Protein AF-A0A4S3LYX3-F1 (afdb_monomer)

Structure (mmCIF, N/CA/C/O backbone):
data_AF-A0A4S3LYX3-F1
#
_entry.id   AF-A0A4S3LYX3-F1
#
loop_
_atom_site.group_PDB
_atom_site.id
_atom_site.type_symbol
_atom_site.label_atom_id
_atom_site.label_alt_id
_atom_site.label_comp_id
_atom_site.label_asym_id
_atom_site.label_entity_id
_atom_site.label_seq_id
_atom_site.pdbx_PDB_ins_code
_atom_site.Cartn_x
_atom_site.Cartn_y
_atom_site.Cartn_z
_atom_site.occupancy
_atom_site.B_iso_or_equiv
_atom_site.auth_seq_id
_atom_site.auth_comp_id
_atom_site.auth_asym_id
_atom_site.auth_atom_id
_atom_site.pdbx_PDB_model_num
ATOM 1 N N . MET A 1 1 ? -11.364 -20.323 -13.783 1.00 79.88 1 MET A N 1
ATOM 2 C CA . MET A 1 1 ? -10.564 -19.988 -12.584 1.00 79.88 1 MET A CA 1
ATOM 3 C C . MET A 1 1 ? -11.520 -19.953 -11.396 1.00 79.88 1 MET A C 1
ATOM 5 O O . MET A 1 1 ? -12.623 -19.454 -11.575 1.00 79.88 1 MET A O 1
ATOM 9 N N . ASN A 1 2 ? -11.174 -20.544 -10.249 1.00 91.06 2 ASN A N 1
ATOM 10 C CA . ASN A 1 2 ? -12.035 -20.536 -9.059 1.00 91.06 2 ASN A CA 1
ATOM 11 C C . ASN A 1 2 ? -11.676 -19.326 -8.183 1.00 91.06 2 ASN A C 1
ATOM 13 O O . ASN A 1 2 ? -10.608 -19.324 -7.576 1.00 91.06 2 ASN A O 1
ATOM 17 N N . LEU A 1 3 ? -12.555 -18.321 -8.121 1.00 90.62 3 LEU A N 1
ATOM 18 C CA . LEU A 1 3 ? -12.294 -17.078 -7.384 1.00 90.62 3 LEU A CA 1
ATOM 19 C C . LEU A 1 3 ? -12.044 -17.322 -5.890 1.00 90.62 3 LEU A C 1
ATOM 21 O O . LEU A 1 3 ? -11.131 -16.734 -5.330 1.00 90.62 3 LEU A O 1
ATOM 25 N N . GLY A 1 4 ? -12.750 -18.272 -5.270 1.00 90.69 4 GLY A N 1
ATOM 26 C CA . GLY A 1 4 ? -12.614 -18.559 -3.836 1.00 90.69 4 GLY A CA 1
ATOM 27 C C . GLY A 1 4 ? -11.263 -19.152 -3.414 1.00 90.69 4 GLY A C 1
ATOM 28 O O . GLY A 1 4 ? -11.018 -19.306 -2.224 1.00 90.69 4 GLY A O 1
ATOM 29 N N . SER A 1 5 ? -10.394 -19.505 -4.368 1.00 92.31 5 SER A N 1
ATOM 30 C CA . SER A 1 5 ? -9.023 -19.963 -4.094 1.00 92.31 5 SER A CA 1
ATOM 31 C C . SER A 1 5 ? -7.982 -18.840 -4.100 1.00 92.31 5 SER A C 1
ATOM 33 O O . SER A 1 5 ? -6.828 -19.072 -3.742 1.00 92.31 5 SER A O 1
ATOM 35 N N . LEU A 1 6 ? -8.366 -17.634 -4.525 1.00 95.25 6 LEU A N 1
ATOM 36 C CA . LEU A 1 6 ? -7.468 -16.489 -4.583 1.00 95.25 6 LEU A CA 1
ATOM 37 C C . LEU A 1 6 ? -7.299 -15.890 -3.186 1.00 95.25 6 LEU A C 1
ATOM 39 O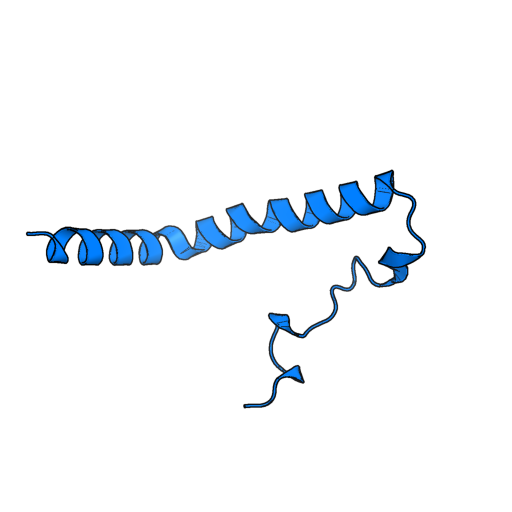 O . LEU A 1 6 ? -8.269 -15.696 -2.460 1.00 95.25 6 LEU A O 1
ATOM 43 N N . ILE A 1 7 ? -6.065 -15.526 -2.838 1.00 93.88 7 ILE A N 1
ATOM 44 C CA . ILE A 1 7 ? -5.764 -14.859 -1.563 1.00 93.88 7 ILE A CA 1
ATOM 45 C C . ILE A 1 7 ? -6.539 -13.536 -1.448 1.00 93.88 7 ILE A C 1
ATOM 47 O O . ILE A 1 7 ? -7.031 -13.217 -0.369 1.00 93.88 7 ILE A O 1
ATOM 51 N N . SER A 1 8 ? -6.714 -12.804 -2.556 1.00 94.25 8 SER A N 1
ATOM 52 C CA . SER A 1 8 ? -7.475 -11.545 -2.594 1.00 94.25 8 SER A CA 1
ATOM 53 C C . SER A 1 8 ? -8.949 -11.700 -2.219 1.00 94.25 8 SER A C 1
ATOM 55 O O . SER A 1 8 ? -9.548 -10.750 -1.732 1.00 94.25 8 SER A O 1
ATOM 57 N N . GLU A 1 9 ? -9.516 -12.893 -2.412 1.00 96.75 9 GLU A N 1
ATOM 58 C CA . GLU A 1 9 ? -10.915 -13.209 -2.102 1.00 96.75 9 GLU A CA 1
ATOM 59 C C . GLU A 1 9 ? -11.069 -13.891 -0.731 1.00 96.75 9 GLU A C 1
ATOM 61 O O . GLU A 1 9 ? -12.169 -14.284 -0.335 1.00 96.75 9 GLU A O 1
ATOM 66 N N . SER A 1 10 ? -9.966 -14.066 0.004 1.00 95.12 10 SER A N 1
ATOM 67 C CA . SER A 1 10 ? -9.986 -14.636 1.349 1.00 95.12 10 SER A CA 1
ATOM 68 C C . SER A 1 10 ? -10.353 -13.580 2.395 1.00 95.12 10 SER A C 1
ATOM 70 O O . SER A 1 10 ? -10.037 -12.397 2.266 1.00 95.12 10 SER A O 1
ATOM 72 N N . ARG A 1 11 ? -11.027 -14.003 3.468 1.00 95.69 11 ARG A N 1
ATOM 73 C CA . ARG A 1 11 ? -11.289 -13.126 4.616 1.00 95.69 11 ARG A CA 1
ATOM 74 C C . ARG A 1 11 ? -10.024 -12.997 5.453 1.00 95.69 11 ARG A C 1
ATOM 76 O O . ARG A 1 11 ? -9.407 -14.008 5.779 1.00 95.69 11 ARG A O 1
ATOM 83 N N . ASN A 1 12 ? -9.696 -11.777 5.867 1.00 96.69 12 ASN A N 1
ATOM 84 C CA . ASN A 1 12 ? -8.641 -11.553 6.847 1.00 96.69 12 ASN A CA 1
ATOM 85 C C . ASN A 1 12 ? -9.133 -11.976 8.252 1.00 96.69 12 ASN A C 1
ATOM 87 O O . ASN A 1 12 ? -10.105 -11.397 8.748 1.00 96.69 12 ASN A O 1
ATOM 91 N N . PRO A 1 13 ? -8.487 -12.957 8.915 1.00 96.19 13 PRO A N 1
ATOM 92 C CA . PRO A 1 13 ? -8.870 -13.392 10.259 1.00 96.19 13 PRO A CA 1
ATOM 93 C C . PRO A 1 13 ? -8.798 -12.282 11.320 1.00 96.19 13 PRO A C 1
ATOM 95 O O . PRO A 1 13 ? -9.544 -12.325 12.294 1.00 96.19 13 PRO A O 1
ATOM 98 N N . GLU A 1 14 ? -7.939 -11.276 11.126 1.00 94.06 14 GLU A N 1
ATOM 99 C CA . GLU A 1 14 ? -7.746 -10.149 12.053 1.00 94.06 14 GLU A CA 1
ATOM 100 C C . GLU A 1 14 ? -8.895 -9.122 11.992 1.00 94.06 14 GLU A C 1
ATOM 102 O O . GLU A 1 14 ? -8.964 -8.218 12.821 1.00 94.06 14 GLU A O 1
ATOM 107 N N . THR A 1 15 ? -9.815 -9.251 11.029 1.00 96.62 15 THR A N 1
ATOM 108 C CA . THR A 1 15 ? -10.928 -8.309 10.808 1.00 96.62 15 THR A CA 1
ATOM 109 C C . THR A 1 15 ? -12.288 -9.008 10.785 1.00 96.62 15 THR A C 1
ATOM 111 O O . THR A 1 15 ? -13.212 -8.556 10.108 1.00 96.62 15 THR A O 1
ATOM 114 N N . MET A 1 16 ? -12.432 -10.152 11.459 1.00 97.69 16 MET A N 1
ATOM 115 C CA . MET A 1 16 ? -13.675 -10.936 11.406 1.00 97.69 16 MET A CA 1
ATOM 116 C C . MET A 1 16 ? -14.874 -10.241 12.069 1.00 97.69 16 MET A C 1
ATOM 118 O O . MET A 1 16 ? -15.999 -10.525 11.666 1.00 97.69 16 MET A O 1
ATOM 122 N N . ASN A 1 17 ? -14.618 -9.336 13.018 1.00 97.12 17 ASN A N 1
ATOM 123 C CA . ASN A 1 17 ? -15.584 -8.525 13.771 1.00 97.12 17 ASN A CA 1
ATOM 124 C C . ASN A 1 17 ? -15.412 -7.013 13.502 1.00 97.12 17 ASN A C 1
ATOM 126 O O . ASN A 1 17 ? -15.583 -6.187 14.397 1.00 97.12 17 ASN A O 1
ATOM 130 N N . LEU A 1 18 ? -14.977 -6.644 12.292 1.00 97.50 18 LEU A N 1
ATOM 131 C CA . LEU A 1 18 ? -14.615 -5.264 11.941 1.00 97.50 18 LEU A CA 1
ATOM 132 C C . LEU A 1 18 ? -15.754 -4.251 12.160 1.00 97.50 18 LEU A C 1
ATOM 134 O O . LEU A 1 18 ? -15.498 -3.098 12.490 1.00 97.50 18 LEU A O 1
ATOM 138 N N . ASP A 1 19 ? -16.997 -4.681 11.971 1.00 97.44 19 ASP A N 1
ATOM 139 C CA . ASP A 1 19 ? -18.228 -3.905 12.137 1.00 97.44 19 ASP A CA 1
ATOM 140 C C . ASP A 1 19 ? -18.597 -3.621 13.601 1.00 97.44 19 ASP A C 1
ATOM 142 O O . ASP A 1 19 ? -19.380 -2.712 13.872 1.00 97.44 19 ASP A O 1
ATOM 146 N N . GLU A 1 20 ? -18.005 -4.356 14.541 1.00 98.19 20 GLU A N 1
ATOM 147 C CA . GLU A 1 20 ? -18.210 -4.188 15.983 1.00 98.19 20 GLU A CA 1
ATOM 148 C C . GLU A 1 20 ? -17.114 -3.331 16.641 1.00 98.19 20 GLU A C 1
ATOM 150 O O . GLU A 1 20 ? -17.251 -2.925 17.797 1.00 98.19 20 GLU A O 1
ATOM 155 N N . MET A 1 21 ? -16.019 -3.055 15.925 1.00 98.12 21 MET A N 1
ATOM 156 C CA . MET A 1 21 ? -14.877 -2.303 16.448 1.00 98.12 21 MET A CA 1
ATOM 157 C C . MET A 1 21 ? -15.218 -0.828 16.681 1.00 98.12 21 MET A C 1
ATOM 159 O O . MET A 1 21 ? -15.911 -0.184 15.888 1.00 98.12 21 MET A O 1
ATOM 163 N N . SER A 1 22 ? -14.636 -0.239 17.729 1.00 98.56 22 SER A N 1
ATOM 164 C CA . SER A 1 22 ? -14.593 1.218 17.847 1.00 98.56 22 SER A CA 1
ATOM 165 C C . SER A 1 22 ? -13.783 1.826 16.699 1.00 98.56 22 SER A C 1
ATOM 167 O O . SER A 1 22 ? -12.920 1.188 16.092 1.00 98.56 22 SER A O 1
ATOM 169 N N . THR A 1 23 ? -14.000 3.112 16.423 1.00 98.56 23 THR A N 1
ATOM 170 C CA . THR A 1 23 ? -13.283 3.798 15.339 1.00 98.56 23 THR A CA 1
ATOM 171 C C . THR A 1 23 ? -11.763 3.752 15.517 1.00 98.56 23 THR A C 1
ATOM 173 O O . THR A 1 23 ? -11.050 3.605 14.529 1.00 98.56 23 THR A O 1
ATOM 176 N N . LEU A 1 24 ? -11.257 3.838 16.755 1.00 98.69 24 LEU A N 1
ATOM 177 C CA . LEU A 1 24 ? -9.818 3.770 17.024 1.00 98.69 24 LEU A CA 1
ATOM 178 C C . LEU A 1 24 ? -9.245 2.376 16.732 1.00 98.69 24 LEU A C 1
ATOM 180 O O . LEU A 1 24 ? -8.172 2.266 16.138 1.00 98.69 24 LEU A O 1
ATOM 184 N N . GLU A 1 25 ? -9.952 1.317 17.125 1.00 98.44 25 GLU A N 1
ATOM 185 C CA . GLU A 1 25 ? -9.550 -0.068 16.849 1.00 98.44 25 GLU A CA 1
ATOM 186 C C . GLU A 1 25 ? -9.542 -0.345 15.347 1.00 98.44 25 GLU A C 1
ATOM 188 O O . GLU A 1 25 ? -8.564 -0.882 14.827 1.00 98.44 25 GLU A O 1
ATOM 193 N N . LEU A 1 26 ? -10.576 0.113 14.640 1.00 98.31 26 LEU A N 1
ATOM 194 C CA . LEU A 1 26 ? -10.702 -0.037 13.195 1.00 98.31 26 LEU A CA 1
ATOM 195 C C . LEU A 1 26 ? -9.519 0.609 12.458 1.00 98.31 26 LEU A C 1
ATOM 197 O O . LEU A 1 26 ? -8.840 -0.063 11.680 1.00 98.31 26 LEU A O 1
ATOM 201 N N . VAL A 1 27 ? -9.204 1.882 12.736 1.00 98.44 27 VAL A N 1
ATOM 202 C CA . VAL A 1 27 ? -8.076 2.557 12.060 1.00 98.44 27 VAL A CA 1
ATOM 203 C C . VAL A 1 27 ? -6.715 1.998 12.484 1.00 98.44 27 VAL A C 1
ATOM 205 O O . VAL A 1 27 ? -5.775 2.003 11.690 1.00 98.44 27 VAL A O 1
ATOM 208 N N . THR A 1 28 ? -6.601 1.466 13.704 1.00 98.38 28 THR A N 1
ATOM 209 C CA . THR A 1 28 ? -5.387 0.772 14.162 1.00 98.38 28 THR A CA 1
ATOM 210 C C . THR A 1 28 ? -5.189 -0.537 13.402 1.00 98.38 28 THR A C 1
ATOM 212 O O . THR A 1 28 ? -4.080 -0.818 12.943 1.00 98.38 28 THR A O 1
ATOM 215 N N . CYS A 1 29 ? -6.260 -1.311 13.212 1.00 98.00 29 CYS A N 1
ATOM 216 C CA . CYS A 1 29 ? -6.234 -2.544 12.436 1.00 98.00 29 CYS A CA 1
ATOM 217 C C . CYS A 1 29 ? -5.861 -2.275 10.971 1.00 98.00 29 CYS A C 1
ATOM 219 O O . CYS A 1 29 ? -4.993 -2.954 10.419 1.00 98.00 29 CYS A O 1
ATOM 221 N N . PHE A 1 30 ? -6.430 -1.229 10.363 1.00 98.12 30 PHE A N 1
ATOM 222 C CA . PHE A 1 30 ? -6.069 -0.808 9.004 1.00 98.12 30 PHE A CA 1
ATOM 223 C C . PHE A 1 30 ? -4.595 -0.437 8.901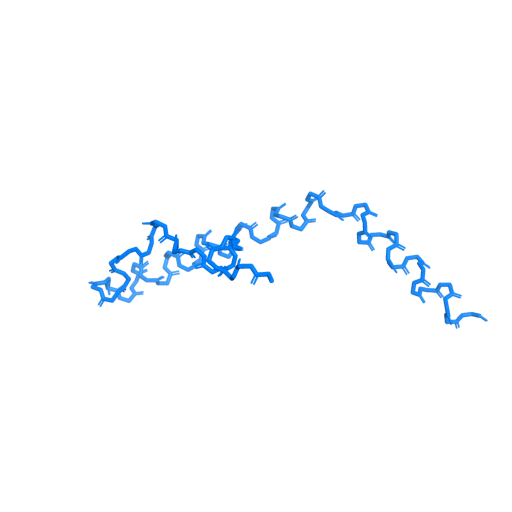 1.00 98.12 30 PHE A C 1
ATOM 225 O O . PHE A 1 30 ? -3.882 -0.980 8.060 1.00 98.12 30 PHE A O 1
ATOM 232 N N . ASN A 1 31 ? -4.099 0.391 9.826 1.00 98.50 31 ASN A N 1
ATOM 233 C CA . ASN A 1 31 ? -2.693 0.770 9.828 1.00 98.50 31 ASN A CA 1
ATOM 234 C C . ASN A 1 31 ? -1.757 -0.438 9.995 1.00 98.50 31 ASN A C 1
ATOM 236 O O . ASN A 1 31 ? -0.662 -0.445 9.434 1.00 98.50 31 ASN A O 1
ATOM 240 N N . HIS A 1 32 ? -2.172 -1.466 10.741 1.00 98.06 32 HIS A N 1
ATOM 241 C CA . HIS A 1 32 ? -1.411 -2.707 10.849 1.00 98.06 32 HIS A CA 1
ATOM 242 C C . HIS A 1 32 ? -1.341 -3.467 9.514 1.00 98.06 32 HIS A C 1
ATOM 244 O O . HIS A 1 32 ? -0.260 -3.933 9.156 1.00 98.06 32 HIS A O 1
ATOM 250 N N . GLN A 1 33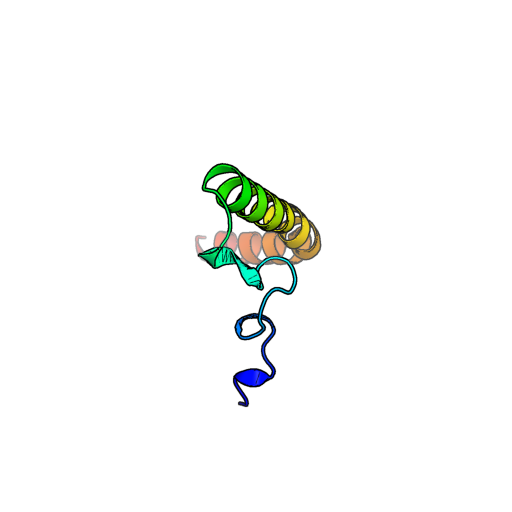 ? -2.439 -3.554 8.751 1.00 98.00 33 GLN A N 1
ATOM 251 C CA . GLN A 1 33 ? -2.406 -4.170 7.415 1.00 98.00 33 GLN A CA 1
ATOM 252 C C . GLN A 1 33 ? -1.561 -3.358 6.429 1.00 98.00 33 GLN A C 1
ATOM 254 O O . GLN A 1 33 ? -0.755 -3.939 5.706 1.00 98.00 33 GLN A O 1
ATOM 259 N N . ASP A 1 34 ? -1.684 -2.028 6.438 1.00 98.50 34 ASP A N 1
ATOM 260 C CA . ASP A 1 34 ? -0.938 -1.148 5.530 1.00 98.50 34 ASP A CA 1
ATOM 261 C C . ASP A 1 34 ? 0.580 -1.312 5.686 1.00 98.50 34 ASP A C 1
ATOM 263 O O . ASP A 1 34 ? 1.321 -1.290 4.702 1.00 98.50 34 ASP A O 1
ATOM 267 N N . ARG A 1 35 ? 1.064 -1.549 6.913 1.00 98.38 35 ARG A N 1
ATOM 268 C CA . ARG A 1 35 ? 2.492 -1.804 7.182 1.00 98.38 35 ARG A CA 1
ATOM 269 C C . ARG A 1 35 ? 3.030 -3.059 6.495 1.00 98.38 35 ARG A C 1
ATOM 271 O O . ARG A 1 35 ? 4.221 -3.104 6.202 1.00 98.38 35 ARG A O 1
ATOM 278 N N . LYS A 1 36 ? 2.175 -4.038 6.182 1.00 98.00 36 LYS A N 1
ATOM 279 C CA . LYS A 1 36 ? 2.568 -5.261 5.462 1.00 98.00 36 LYS A CA 1
ATOM 280 C C . LYS A 1 36 ? 2.874 -4.976 3.982 1.00 98.00 36 LYS A C 1
ATOM 282 O O . LYS A 1 36 ? 3.580 -5.751 3.339 1.00 98.00 36 LYS A O 1
ATOM 287 N N . VAL A 1 37 ? 2.391 -3.856 3.428 1.00 98.31 37 VAL A N 1
ATOM 288 C CA . VAL A 1 37 ? 2.569 -3.513 2.006 1.00 98.31 37 VAL A CA 1
ATOM 289 C C . VAL A 1 37 ? 4.030 -3.175 1.665 1.00 98.31 37 VAL A C 1
ATOM 291 O O . VAL A 1 37 ? 4.566 -3.808 0.753 1.00 98.31 37 VAL A O 1
ATOM 294 N N . PRO A 1 38 ? 4.731 -2.266 2.3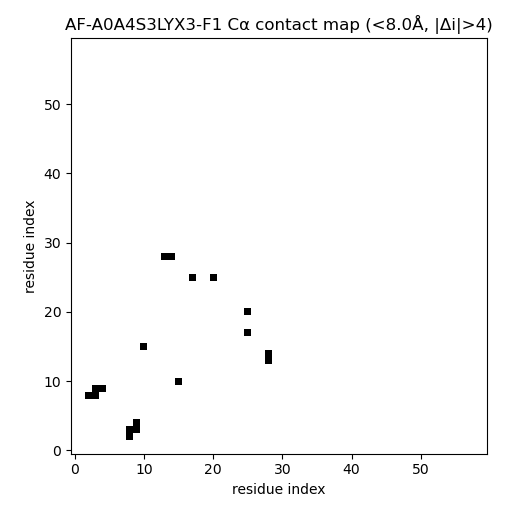75 1.00 98.50 38 PRO A N 1
ATOM 295 C CA . PRO A 1 38 ? 6.160 -2.033 2.142 1.00 98.50 38 PRO A CA 1
ATOM 296 C C . PRO A 1 38 ? 7.029 -3.290 2.282 1.00 98.50 38 PRO A C 1
ATOM 298 O O . PRO A 1 38 ? 7.986 -3.466 1.524 1.00 98.50 38 PRO A O 1
ATOM 301 N N . GLU A 1 39 ? 6.694 -4.180 3.219 1.00 98.31 39 GLU A N 1
ATOM 302 C CA . GLU A 1 39 ? 7.398 -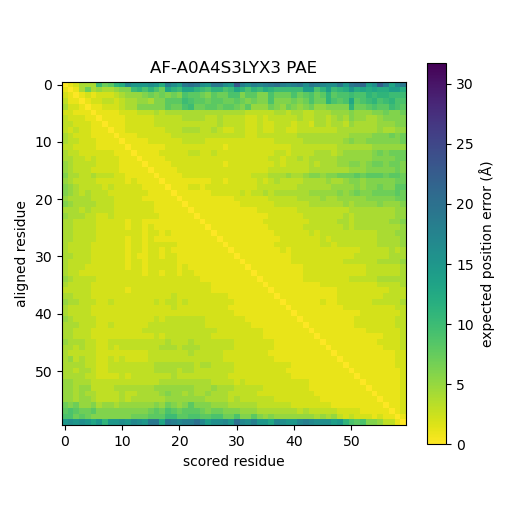5.453 3.406 1.00 98.31 39 GLU A CA 1
ATOM 303 C C . GLU A 1 39 ? 7.226 -6.361 2.182 1.00 98.31 39 GLU A C 1
ATOM 305 O O . GLU A 1 39 ? 8.214 -6.849 1.634 1.00 98.31 39 GLU A O 1
ATOM 310 N N . ALA A 1 40 ? 5.996 -6.512 1.681 1.00 98.25 40 ALA A N 1
ATOM 311 C CA . ALA A 1 40 ? 5.718 -7.278 0.467 1.00 98.25 40 ALA A CA 1
ATOM 312 C C . ALA A 1 40 ? 6.415 -6.689 -0.774 1.00 98.25 40 ALA A C 1
ATOM 314 O O . ALA A 1 40 ? 6.974 -7.438 -1.576 1.00 98.25 40 ALA A O 1
ATOM 315 N N . ILE A 1 41 ? 6.442 -5.356 -0.911 1.00 98.62 41 ILE A N 1
ATOM 316 C CA . ILE A 1 41 ? 7.171 -4.664 -1.989 1.00 98.62 41 ILE A CA 1
ATOM 317 C C . ILE A 1 41 ? 8.671 -4.966 -1.907 1.00 98.62 41 ILE A C 1
ATOM 319 O O . ILE A 1 41 ? 9.301 -5.245 -2.928 1.00 98.62 41 ILE A O 1
ATOM 323 N N . SER A 1 42 ? 9.239 -4.954 -0.697 1.00 98.62 42 SER A N 1
ATOM 324 C CA . SER A 1 42 ? 10.670 -5.194 -0.473 1.00 98.62 42 SER A CA 1
ATOM 325 C C . SER A 1 42 ? 11.125 -6.556 -1.009 1.00 98.62 42 SER A C 1
ATOM 327 O O . SER A 1 42 ? 12.218 -6.669 -1.563 1.00 98.62 42 SER A O 1
ATOM 329 N N . LEU A 1 43 ? 10.267 -7.578 -0.921 1.00 98.62 43 LEU A N 1
ATOM 330 C CA . LEU A 1 43 ? 10.548 -8.929 -1.423 1.00 98.62 43 LEU A CA 1
ATOM 331 C C . LEU A 1 43 ? 10.650 -9.011 -2.954 1.00 98.62 43 LEU A C 1
ATOM 333 O O . LEU A 1 43 ? 11.263 -9.942 -3.474 1.00 98.62 43 LEU A O 1
ATOM 337 N N . VAL A 1 44 ? 10.064 -8.057 -3.682 1.00 98.62 44 VAL A N 1
ATOM 338 C CA . VAL A 1 44 ? 9.980 -8.076 -5.153 1.00 98.62 44 VAL A CA 1
ATOM 339 C C . VAL A 1 44 ? 10.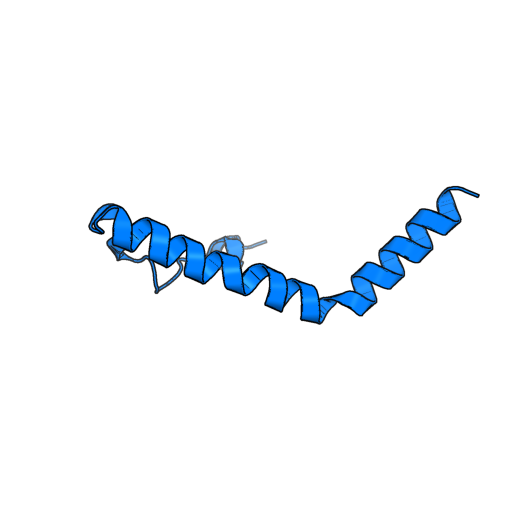754 -6.939 -5.825 1.00 98.62 44 VAL A C 1
ATOM 341 O O . VAL A 1 44 ? 10.661 -6.772 -7.042 1.00 98.62 44 VAL A O 1
ATOM 344 N N . LEU A 1 45 ? 11.573 -6.193 -5.074 1.00 98.81 45 LEU A N 1
ATOM 345 C CA . LEU A 1 45 ? 12.408 -5.110 -5.613 1.00 98.81 45 LEU A CA 1
ATOM 346 C C . LEU A 1 45 ? 13.254 -5.510 -6.838 1.00 98.81 45 LEU A C 1
ATOM 348 O O . LEU A 1 45 ? 13.320 -4.698 -7.759 1.00 98.81 45 LEU A O 1
ATOM 352 N N . PRO A 1 46 ? 13.849 -6.720 -6.936 1.00 98.69 46 PRO A N 1
ATOM 353 C CA . PRO A 1 46 ? 14.586 -7.110 -8.140 1.00 98.69 46 PRO A CA 1
ATOM 354 C C . PRO A 1 46 ? 13.715 -7.152 -9.405 1.00 98.69 46 PRO A C 1
ATOM 356 O O . PRO A 1 46 ? 14.148 -6.714 -10.467 1.00 98.69 46 PRO A O 1
ATOM 359 N N . ALA A 1 47 ? 12.471 -7.629 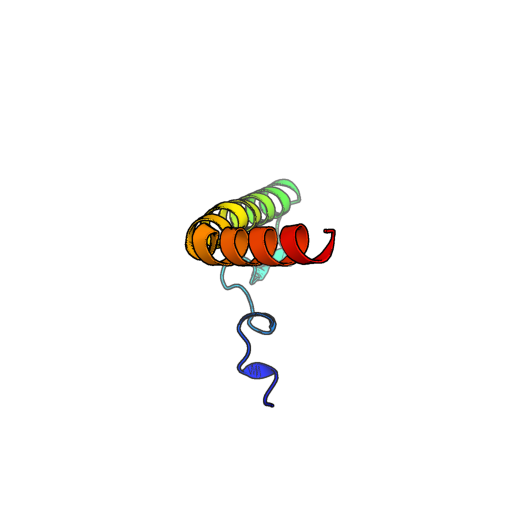-9.293 1.00 98.81 47 ALA A N 1
ATOM 360 C CA . ALA A 1 47 ? 11.532 -7.659 -10.414 1.00 98.81 47 ALA A CA 1
ATOM 361 C C . ALA A 1 47 ? 11.041 -6.248 -10.773 1.00 98.81 47 ALA A C 1
ATOM 363 O O . ALA A 1 47 ? 10.901 -5.923 -11.951 1.00 98.81 47 ALA A O 1
ATOM 364 N N . ILE A 1 48 ? 10.830 -5.392 -9.766 1.00 98.81 48 ILE A N 1
ATOM 365 C CA . ILE A 1 48 ? 10.513 -3.973 -9.977 1.00 98.81 48 ILE A CA 1
ATOM 366 C C . ILE A 1 48 ? 11.658 -3.282 -10.726 1.00 98.81 48 ILE A C 1
ATOM 368 O O . ILE A 1 48 ? 11.400 -2.589 -11.705 1.00 98.81 48 ILE A O 1
ATOM 372 N N . ALA A 1 49 ? 12.911 -3.502 -10.318 1.00 98.81 49 ALA A N 1
ATOM 373 C CA . ALA A 1 49 ? 14.082 -2.943 -10.992 1.00 98.81 49 ALA A CA 1
ATOM 374 C C . ALA A 1 49 ? 14.153 -3.390 -12.460 1.00 98.81 49 ALA A C 1
ATOM 376 O O . ALA A 1 49 ? 14.252 -2.550 -13.349 1.00 98.81 49 ALA A O 1
ATOM 377 N N . GLN A 1 50 ? 13.974 -4.688 -12.725 1.00 98.81 50 GLN A N 1
ATOM 378 C CA . GLN A 1 50 ? 13.930 -5.211 -14.092 1.00 98.81 50 GLN A CA 1
ATOM 379 C C . GLN A 1 50 ? 12.823 -4.551 -14.933 1.00 98.81 50 GLN A C 1
ATOM 381 O O . GLN A 1 50 ? 13.041 -4.206 -16.095 1.00 98.81 50 GLN A O 1
ATOM 386 N N . ALA A 1 51 ? 11.631 -4.359 -14.362 1.00 98.75 51 ALA A N 1
ATOM 387 C CA . ALA A 1 51 ? 10.531 -3.693 -15.055 1.00 98.75 51 ALA A CA 1
ATOM 388 C C . ALA A 1 51 ? 10.859 -2.226 -15.380 1.00 98.75 51 ALA A C 1
ATOM 390 O O . ALA A 1 51 ? 10.550 -1.761 -16.478 1.00 98.75 51 ALA A O 1
ATOM 391 N N . VAL A 1 52 ? 11.512 -1.514 -14.456 1.00 98.75 52 VAL A N 1
ATOM 392 C CA . VAL A 1 52 ? 11.978 -0.136 -14.668 1.00 98.75 52 VAL A CA 1
ATOM 393 C C . VAL A 1 52 ? 13.012 -0.073 -15.791 1.00 98.75 52 VAL A C 1
ATOM 395 O O . VAL A 1 52 ? 12.871 0.766 -16.679 1.00 98.75 52 VAL A O 1
ATOM 398 N N . ASP A 1 53 ? 13.990 -0.980 -15.808 1.00 98.69 53 ASP A N 1
ATOM 399 C CA . ASP A 1 53 ? 15.020 -1.025 -16.852 1.00 98.69 53 ASP A CA 1
ATOM 400 C C . ASP A 1 53 ? 14.405 -1.246 -18.243 1.00 98.69 53 ASP A C 1
ATOM 402 O O . ASP A 1 53 ? 14.738 -0.543 -19.200 1.00 98.69 53 ASP A O 1
ATOM 406 N N . HIS A 1 54 ? 13.451 -2.177 -18.360 1.00 98.62 54 HIS A N 1
ATOM 407 C CA . HIS A 1 54 ? 12.730 -2.411 -19.613 1.00 98.62 54 HIS A CA 1
ATOM 408 C C . HIS A 1 54 ? 11.894 -1.205 -20.046 1.00 98.62 54 HIS A C 1
ATOM 410 O O . HIS A 1 54 ? 11.897 -0.847 -21.226 1.00 98.62 54 HIS A O 1
ATOM 416 N N . ALA A 1 55 ? 11.191 -0.568 -19.107 1.00 98.62 55 ALA A N 1
ATOM 417 C CA . ALA A 1 55 ? 10.412 0.628 -19.397 1.00 98.62 55 ALA A CA 1
ATOM 418 C C . ALA A 1 55 ? 11.317 1.768 -19.888 1.00 98.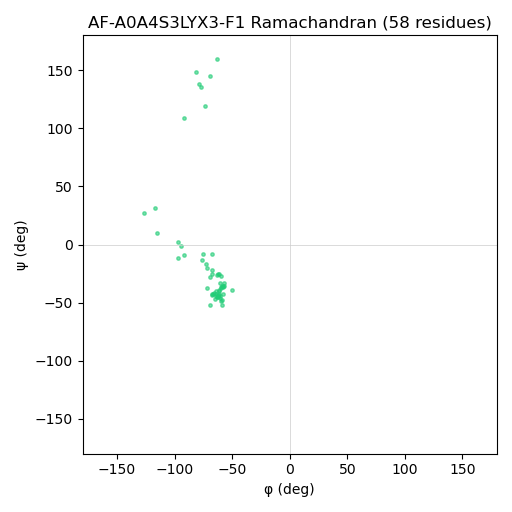62 55 ALA A C 1
ATOM 420 O O . ALA A 1 55 ? 11.011 2.386 -20.906 1.00 98.62 55 ALA A O 1
ATOM 421 N N . ALA A 1 56 ? 12.457 2.000 -19.232 1.00 98.50 56 ALA A N 1
ATOM 422 C CA . ALA A 1 56 ? 13.422 3.023 -19.624 1.00 98.50 56 ALA A CA 1
ATOM 423 C C . ALA A 1 56 ? 14.011 2.763 -21.020 1.00 98.50 56 ALA A C 1
ATOM 425 O O . ALA A 1 56 ? 14.058 3.679 -21.838 1.00 98.50 56 ALA A O 1
ATOM 426 N N . ALA A 1 57 ? 14.381 1.515 -21.321 1.00 98.25 57 ALA A N 1
ATOM 427 C CA . ALA A 1 57 ? 14.905 1.133 -2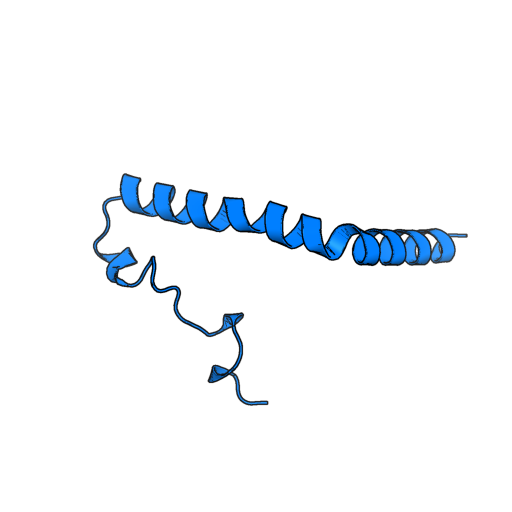2.633 1.00 98.25 57 ALA A CA 1
ATOM 428 C C . ALA A 1 57 ? 13.892 1.330 -23.776 1.00 98.25 57 ALA A C 1
ATOM 430 O O . ALA A 1 57 ? 14.289 1.534 -24.915 1.00 98.25 57 ALA A O 1
ATOM 431 N N . SER A 1 58 ? 12.585 1.285 -23.493 1.00 97.69 58 SER A N 1
ATOM 432 C CA . SER A 1 58 ? 11.543 1.515 -24.507 1.00 97.69 58 SER A CA 1
ATOM 433 C C . SER A 1 58 ? 11.352 2.988 -24.892 1.00 97.69 58 SER A C 1
ATOM 435 O O . SER A 1 58 ? 10.668 3.282 -25.871 1.00 97.69 58 SER A O 1
ATOM 437 N N . LEU A 1 59 ? 11.926 3.910 -24.113 1.00 95.81 59 LEU A N 1
ATOM 438 C CA . LEU A 1 59 ? 11.821 5.358 -24.318 1.00 95.81 59 LEU A CA 1
ATOM 439 C C . LEU A 1 59 ? 12.994 5.940 -25.124 1.00 95.81 59 LEU A C 1
ATOM 441 O O . LEU A 1 59 ? 13.022 7.149 -25.361 1.00 95.81 59 LEU A O 1
ATOM 445 N N . THR A 1 60 ? 13.952 5.101 -25.519 1.00 77.44 60 THR A N 1
ATOM 446 C CA . THR A 1 60 ? 15.123 5.444 -26.340 1.00 77.44 60 THR A CA 1
ATOM 447 C C . THR A 1 60 ? 15.053 4.745 -27.684 1.00 77.44 60 THR A C 1
ATOM 449 O O . THR A 1 60 ? 15.336 5.412 -28.702 1.00 77.44 60 THR A O 1
#

Radius of gyration: 17.68 Å; Cα contacts (8 Å, |Δi|>4): 9; chains: 1; bounding box: 33×26×44 Å

pLDDT: mean 96.7, std 3.94, range [77.44, 98.81]

Sequence (60 aa):
MNLGSLISESRNPETMNLDEMSTLELVTCFNHQDRKVPEAISLVLPAIAQAVDHAAASLT

Mean predicted aligned error: 3.3 Å

Foldseek 3Di:
DDPCPDPVNDDDPLCPPVVVDDPVSNVVSVVVVVVVVVVVCVVCVVVVVVVVVVVVVVVD

Secondary structure (DSSP, 8-state):
--GGGSGGGSPPGGGTTGGGS-HHHHHHHHHHHHHHHHHHHHHTHHHHHHHHHHHHHTT-

Solvent-accessible surface area (backbone atoms only — not comparable to full-atom values): 3786 Å² total; per-residue (Å²): 136,70,64,82,77,36,74,89,64,50,81,60,80,95,52,77,60,54,91,76,47,53,74,69,55,44,56,50,53,48,54,58,56,57,59,51,49,63,57,57,50,62,78,43,44,70,61,52,51,54,52,49,54,54,56,58,61,72,77,109